Protein AF-A0A3D3A408-F1 (afdb_monomer)

Structure (mmCIF, N/CA/C/O backbone):
data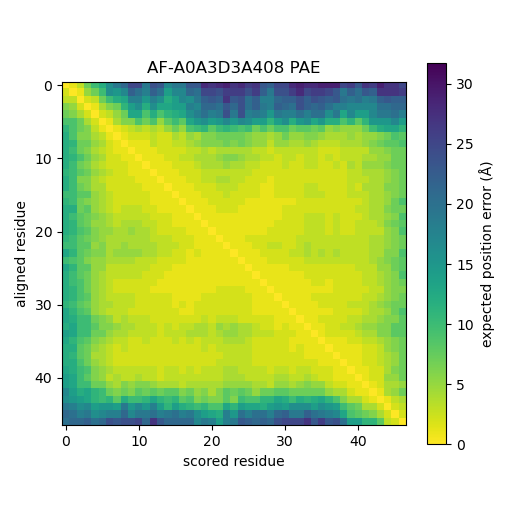_AF-A0A3D3A408-F1
#
_entry.id   AF-A0A3D3A408-F1
#
loop_
_atom_site.group_PDB
_atom_site.id
_atom_site.type_symbol
_atom_site.label_atom_id
_atom_site.label_alt_id
_atom_site.label_comp_id
_atom_site.label_asym_id
_atom_site.label_entity_id
_atom_site.label_seq_id
_atom_site.pdbx_PDB_ins_code
_atom_site.Cartn_x
_atom_site.Cartn_y
_atom_site.Cartn_z
_atom_site.occupancy
_atom_site.B_iso_or_equiv
_atom_site.auth_seq_id
_atom_site.auth_comp_id
_atom_site.auth_asym_id
_atom_site.auth_atom_id
_atom_site.pdbx_PDB_model_num
ATOM 1 N N . MET A 1 1 ? 15.504 -9.337 15.014 1.00 44.12 1 MET A N 1
ATOM 2 C CA . MET A 1 1 ? 14.061 -9.299 15.336 1.00 44.12 1 MET A CA 1
ATOM 3 C C . MET A 1 1 ? 13.345 -10.088 14.251 1.00 44.12 1 MET A C 1
ATOM 5 O O . MET A 1 1 ? 13.544 -9.762 13.090 1.00 44.12 1 MET A O 1
ATOM 9 N N . ALA A 1 2 ? 12.650 -11.177 14.584 1.00 42.16 2 ALA A N 1
ATOM 10 C CA . ALA A 1 2 ? 12.013 -12.035 13.584 1.00 42.16 2 ALA A CA 1
ATOM 11 C C . ALA A 1 2 ? 10.765 -11.346 13.010 1.00 42.16 2 ALA A C 1
ATOM 13 O O . ALA A 1 2 ? 9.857 -10.988 13.757 1.00 42.16 2 ALA A O 1
ATOM 14 N N . THR A 1 3 ? 10.724 -11.149 11.693 1.00 56.22 3 THR A N 1
ATOM 15 C CA . THR A 1 3 ? 9.534 -10.653 10.993 1.00 56.22 3 THR A CA 1
ATOM 16 C C . THR A 1 3 ? 8.562 -11.813 10.826 1.00 56.22 3 THR A C 1
ATOM 18 O O . THR A 1 3 ? 8.633 -12.564 9.856 1.00 56.22 3 THR A O 1
ATOM 21 N N . THR A 1 4 ? 7.668 -12.006 11.793 1.00 60.34 4 THR A N 1
ATOM 22 C CA . THR A 1 4 ? 6.565 -12.960 11.647 1.00 60.34 4 THR A CA 1
ATOM 23 C C . THR A 1 4 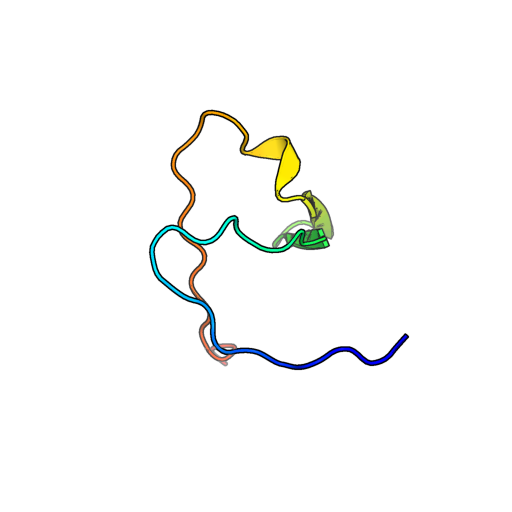? 5.609 -12.433 10.579 1.00 60.34 4 THR A C 1
ATOM 25 O O . THR A 1 4 ? 4.902 -11.451 10.810 1.00 60.34 4 THR A O 1
ATOM 28 N N . ILE A 1 5 ? 5.583 -13.072 9.407 1.00 69.56 5 ILE A N 1
ATOM 29 C CA . ILE A 1 5 ? 4.649 -12.746 8.322 1.00 69.56 5 ILE A CA 1
ATOM 30 C C . ILE A 1 5 ? 3.255 -13.213 8.748 1.00 69.56 5 ILE A C 1
ATOM 32 O O . ILE A 1 5 ? 2.855 -14.349 8.513 1.00 69.56 5 ILE A O 1
ATOM 36 N N . SER A 1 6 ? 2.534 -12.340 9.448 1.00 76.38 6 SER A N 1
ATOM 37 C CA . SER A 1 6 ? 1.124 -12.553 9.763 1.00 76.38 6 SER A CA 1
ATOM 38 C C . SER A 1 6 ? 0.266 -12.050 8.602 1.00 76.38 6 SER A C 1
ATOM 40 O O . SER A 1 6 ? 0.514 -10.944 8.116 1.00 76.38 6 SER A O 1
ATOM 42 N N . PRO A 1 7 ? -0.753 -12.806 8.162 1.00 84.25 7 PRO A N 1
ATOM 43 C CA . PRO A 1 7 ? -1.706 -12.310 7.178 1.00 84.25 7 PRO A CA 1
ATOM 44 C C . PRO A 1 7 ? -2.412 -11.053 7.704 1.00 84.25 7 PRO A C 1
ATOM 46 O O . PRO A 1 7 ? -2.764 -10.982 8.886 1.00 84.25 7 PRO A O 1
ATOM 49 N N . LEU A 1 8 ? -2.611 -10.069 6.821 1.00 88.25 8 LEU A N 1
ATOM 50 C CA . LEU A 1 8 ? -3.309 -8.823 7.145 1.00 88.25 8 LEU A CA 1
ATOM 51 C C . LEU A 1 8 ? -4.757 -9.115 7.547 1.00 88.25 8 LEU A C 1
ATOM 53 O O . LEU A 1 8 ? -5.429 -9.944 6.931 1.00 88.25 8 LEU A O 1
ATOM 57 N N . LYS A 1 9 ? -5.247 -8.414 8.572 1.00 91.12 9 L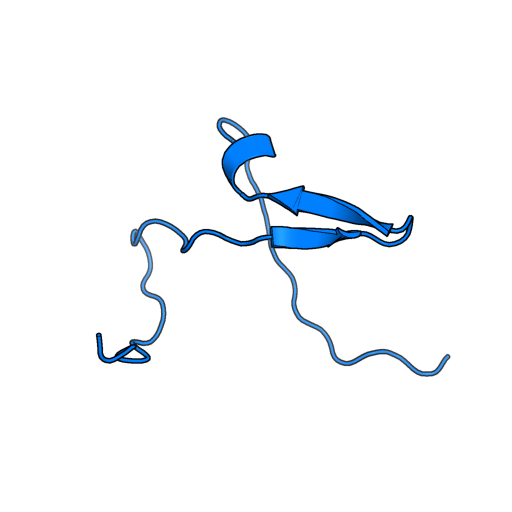YS A N 1
ATOM 58 C CA . LYS A 1 9 ? -6.621 -8.551 9.073 1.00 91.12 9 LYS A CA 1
ATOM 59 C C . LYS A 1 9 ? -7.383 -7.237 8.951 1.00 91.12 9 LYS A C 1
ATOM 61 O O . LYS A 1 9 ? -6.814 -6.158 9.091 1.00 91.12 9 LYS A O 1
ATOM 66 N N . VAL A 1 10 ? -8.694 -7.325 8.736 1.00 93.25 10 VAL A N 1
ATOM 67 C CA . VAL A 1 10 ? -9.578 -6.150 8.742 1.00 93.25 10 VAL A CA 1
ATOM 68 C C . VAL A 1 10 ? -9.507 -5.452 10.103 1.00 93.25 10 VAL A C 1
ATOM 70 O O . VAL A 1 10 ? -9.493 -6.110 11.142 1.00 93.25 10 VAL A O 1
ATOM 73 N N . GLY A 1 11 ? -9.442 -4.118 10.090 1.00 93.19 11 GLY A N 1
ATOM 74 C CA . GLY A 1 11 ? -9.310 -3.291 11.294 1.00 93.19 11 GLY A CA 1
ATOM 75 C C . GLY A 1 11 ? -7.886 -3.202 11.850 1.00 93.19 11 GLY A C 1
ATOM 76 O O . GLY A 1 11 ? -7.629 -2.367 12.714 1.00 93.19 11 GLY A O 1
ATOM 77 N N . GLN A 1 12 ? -6.946 -4.007 11.345 1.00 92.81 12 GLN A N 1
ATOM 78 C CA . GLN A 1 12 ? -5.534 -3.851 11.671 1.00 92.81 12 GLN A CA 1
ATOM 79 C C . GLN A 1 12 ? -5.002 -2.558 11.050 1.00 92.81 12 GLN A C 1
ATOM 81 O O . GLN A 1 12 ? -5.295 -2.241 9.895 1.00 92.81 12 GLN A O 1
ATOM 86 N N . GLN A 1 13 ? -4.179 -1.828 11.802 1.00 91.38 13 GLN A N 1
ATOM 87 C CA . GLN A 1 13 ? -3.437 -0.708 11.239 1.00 91.38 13 GLN A CA 1
ATOM 88 C C . GLN A 1 13 ? -2.538 -1.203 10.099 1.00 91.38 13 GLN A C 1
ATOM 90 O O . GLN A 1 13 ? -1.826 -2.200 10.246 1.00 91.38 13 GLN A O 1
ATOM 95 N N . ALA A 1 14 ? -2.574 -0.500 8.966 1.00 91.44 14 ALA A N 1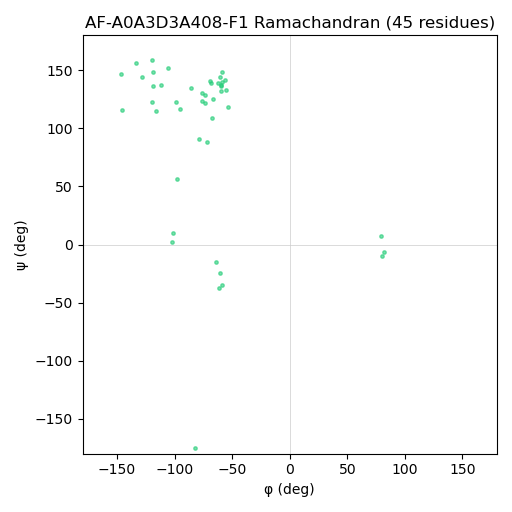
ATOM 96 C CA . ALA A 1 14 ? -1.723 -0.820 7.830 1.00 91.44 14 ALA A CA 1
ATOM 97 C C . ALA A 1 14 ? -0.234 -0.725 8.229 1.00 91.44 14 ALA A C 1
ATOM 99 O O . ALA A 1 14 ? 0.147 0.229 8.918 1.00 91.44 14 ALA A O 1
ATOM 100 N N . PRO A 1 15 ? 0.614 -1.684 7.813 1.00 92.00 15 PRO A N 1
ATOM 101 C CA . PRO A 1 15 ? 2.060 -1.565 7.961 1.00 92.00 15 PRO A CA 1
ATOM 102 C C . PRO A 1 15 ? 2.584 -0.325 7.234 1.00 92.00 15 PRO A C 1
ATOM 104 O O . PRO A 1 15 ? 2.050 0.056 6.190 1.00 92.00 15 PRO A O 1
ATOM 107 N N . SER A 1 16 ? 3.651 0.279 7.757 1.00 94.44 16 SER A N 1
ATOM 108 C CA . SER A 1 16 ? 4.342 1.349 7.042 1.00 94.44 16 SER A CA 1
ATOM 109 C C . SER A 1 16 ? 4.888 0.834 5.708 1.00 94.44 16 SER A C 1
ATOM 111 O O . SER A 1 16 ? 5.339 -0.309 5.595 1.00 94.44 16 SER A O 1
ATOM 113 N N . PHE A 1 17 ? 4.849 1.691 4.690 1.00 93.81 17 PHE A N 1
ATOM 114 C CA . PHE A 1 17 ? 5.475 1.434 3.400 1.00 93.81 17 PHE A CA 1
ATOM 115 C C . PHE A 1 17 ? 6.258 2.659 2.942 1.00 93.81 17 PHE A C 1
ATOM 117 O O . PHE A 1 17 ? 5.971 3.786 3.344 1.00 93.81 17 PHE A O 1
ATOM 124 N N . SER A 1 18 ? 7.239 2.408 2.083 1.00 96.75 18 SER A N 1
ATOM 125 C CA . SER A 1 18 ? 7.984 3.419 1.348 1.00 96.75 18 SER A CA 1
ATOM 126 C C . SER A 1 18 ? 8.321 2.826 -0.012 1.00 96.75 18 SER A C 1
ATOM 128 O O . SER A 1 18 ? 8.987 1.791 -0.080 1.00 96.75 18 SER A O 1
ATOM 130 N N . ALA A 1 19 ? 7.786 3.410 -1.080 1.00 94.88 19 ALA A N 1
ATOM 131 C CA . ALA A 1 19 ? 7.961 2.898 -2.435 1.00 94.88 19 ALA A CA 1
ATOM 132 C C . ALA A 1 19 ? 8.000 4.045 -3.455 1.00 94.88 19 ALA A C 1
ATOM 134 O O . ALA A 1 19 ? 7.313 5.048 -3.253 1.00 94.88 19 ALA A O 1
ATOM 135 N N . PRO A 1 20 ? 8.778 3.918 -4.543 1.00 96.00 20 PRO A N 1
ATOM 136 C CA . PRO A 1 20 ? 8.751 4.892 -5.624 1.00 96.00 20 PRO A CA 1
ATOM 137 C C . PRO A 1 20 ? 7.420 4.827 -6.386 1.00 96.00 20 PRO A C 1
ATOM 139 O O . PRO A 1 20 ? 6.893 3.742 -6.640 1.00 96.00 20 PRO A O 1
ATOM 142 N N . ASP A 1 21 ? 6.896 5.987 -6.772 1.00 93.25 21 ASP A N 1
ATOM 143 C CA . ASP A 1 21 ? 5.808 6.108 -7.742 1.00 93.25 21 ASP A CA 1
ATOM 144 C C . ASP A 1 21 ? 6.321 6.038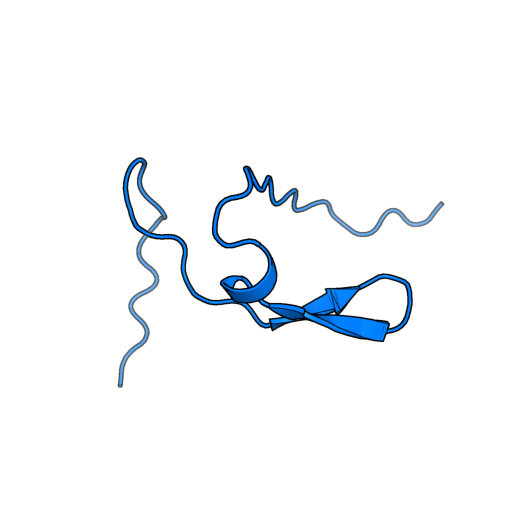 -9.194 1.00 93.25 21 ASP A C 1
ATOM 146 O O . ASP A 1 21 ? 7.510 5.832 -9.455 1.00 93.25 21 ASP A O 1
ATOM 150 N N . GLN A 1 22 ? 5.425 6.234 -10.165 1.00 89.19 22 GLN A N 1
ATOM 151 C CA . GLN A 1 22 ? 5.761 6.200 -11.592 1.00 89.19 22 GLN A CA 1
ATOM 152 C C . GLN A 1 22 ? 6.731 7.304 -12.050 1.00 89.19 22 GLN A C 1
ATOM 154 O O . GLN A 1 22 ? 7.277 7.225 -13.148 1.00 89.19 22 GLN A O 1
ATOM 159 N N . HIS A 1 23 ? 6.937 8.338 -11.237 1.00 95.69 23 HIS A N 1
ATOM 160 C CA . HIS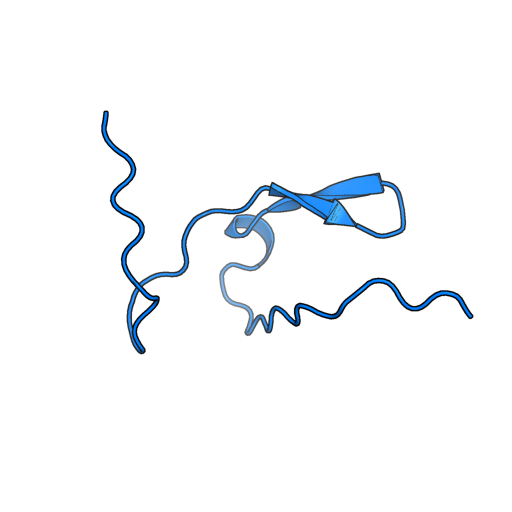 A 1 23 ? 7.875 9.429 -11.489 1.00 95.69 23 HIS A CA 1
ATOM 161 C C . HIS A 1 23 ? 9.167 9.277 -10.671 1.00 95.69 23 HIS A C 1
ATOM 163 O O . HIS A 1 23 ? 10.042 10.136 -10.746 1.00 95.69 23 HIS A O 1
ATOM 169 N N . GLY A 1 24 ? 9.301 8.191 -9.903 1.00 96.06 24 GLY A N 1
ATOM 170 C CA . GLY A 1 24 ? 10.436 7.946 -9.019 1.00 96.06 24 GLY A CA 1
ATOM 171 C C . GLY A 1 24 ? 10.365 8.701 -7.691 1.00 96.06 24 GLY A C 1
ATOM 172 O O . GLY A 1 24 ? 11.328 8.651 -6.927 1.00 96.06 24 GLY A O 1
ATOM 173 N N . ASN A 1 25 ? 9.252 9.374 -7.380 1.00 97.62 25 ASN A N 1
ATOM 174 C CA . ASN A 1 25 ? 9.089 10.011 -6.079 1.00 97.62 25 ASN A CA 1
ATOM 175 C C . ASN A 1 25 ? 8.777 8.945 -5.036 1.00 97.62 25 ASN A C 1
ATOM 177 O O . ASN A 1 25 ? 7.858 8.144 -5.209 1.00 97.62 25 ASN A O 1
ATOM 181 N N . THR A 1 26 ? 9.500 8.957 -3.923 1.00 97.88 26 THR A N 1
ATOM 182 C CA . THR A 1 26 ? 9.179 8.094 -2.788 1.00 97.88 26 THR A CA 1
ATOM 183 C C . THR A 1 26 ? 7.850 8.519 -2.172 1.00 97.88 26 THR A C 1
ATOM 185 O O . THR A 1 26 ? 7.694 9.673 -1.782 1.00 97.88 26 THR A O 1
ATOM 188 N N . ARG A 1 27 ? 6.915 7.574 -2.061 1.00 96.75 27 ARG A N 1
ATOM 189 C CA . ARG A 1 27 ? 5.629 7.730 -1.377 1.00 96.75 27 ARG A CA 1
ATOM 190 C C . ARG A 1 27 ? 5.608 6.862 -0.130 1.00 96.75 27 ARG A C 1
ATOM 192 O O . ARG A 1 27 ? 6.011 5.697 -0.171 1.00 96.75 27 ARG A O 1
ATOM 199 N N . THR A 1 28 ? 5.099 7.420 0.956 1.00 97.62 28 THR A N 1
ATOM 200 C CA . THR A 1 28 ? 4.976 6.774 2.266 1.00 97.62 28 THR A CA 1
ATOM 201 C C . THR A 1 28 ? 3.522 6.704 2.722 1.00 97.62 28 THR A C 1
ATOM 203 O O . THR A 1 28 ? 2.679 7.472 2.261 1.00 97.62 28 THR A O 1
ATOM 206 N N . LEU A 1 29 ? 3.204 5.794 3.648 1.00 96.31 29 LEU A N 1
ATOM 207 C CA . LEU A 1 29 ? 1.850 5.701 4.210 1.00 96.31 29 LEU A CA 1
ATOM 208 C C . LEU A 1 29 ? 1.447 6.996 4.935 1.00 96.31 29 LEU A C 1
ATOM 210 O O . LEU A 1 29 ? 0.291 7.418 4.876 1.00 96.31 29 LEU A O 1
ATOM 214 N N . GLU A 1 30 ? 2.398 7.627 5.620 1.00 96.75 30 GLU A N 1
ATOM 215 C CA . GLU A 1 30 ? 2.202 8.839 6.410 1.00 96.75 30 GLU A CA 1
ATOM 216 C C . GLU A 1 30 ? 1.663 10.014 5.588 1.00 96.75 30 GLU A C 1
ATOM 218 O O . GLU A 1 30 ? 0.850 10.781 6.108 1.00 96.75 30 GLU A O 1
ATOM 223 N N . GLU A 1 31 ? 2.061 10.128 4.319 1.00 96.94 31 GLU A N 1
ATOM 224 C CA . GLU A 1 31 ? 1.595 11.169 3.391 1.00 96.94 31 GLU A CA 1
ATOM 225 C C . GLU A 1 31 ? 0.080 11.128 3.153 1.00 96.94 31 GLU A C 1
ATOM 227 O O . GLU A 1 31 ? -0.521 12.148 2.822 1.00 96.94 31 GLU A O 1
ATOM 232 N N . PHE A 1 32 ? -0.553 9.967 3.339 1.00 95.50 32 PHE A N 1
ATOM 233 C CA . PHE A 1 32 ? -1.978 9.758 3.074 1.00 95.50 32 PHE A CA 1
ATOM 234 C C . PHE A 1 32 ? -2.844 9.784 4.339 1.00 95.50 32 PHE A C 1
ATOM 236 O O . PHE A 1 32 ? -4.030 9.444 4.288 1.00 95.50 32 PHE A O 1
ATOM 243 N N . LYS A 1 33 ? -2.292 10.189 5.491 1.00 94.62 33 LYS A N 1
ATOM 244 C CA . LYS A 1 33 ? -3.063 10.311 6.738 1.00 94.62 33 LYS A CA 1
ATOM 245 C C . LYS A 1 33 ? -4.281 11.221 6.547 1.00 94.62 33 LYS A C 1
ATOM 247 O O . LYS A 1 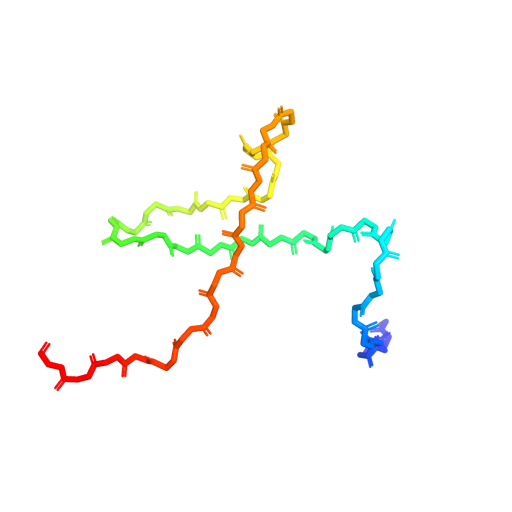33 ? -4.192 12.307 5.986 1.00 94.62 33 LYS A O 1
ATOM 252 N N . GLY A 1 34 ? -5.435 10.759 7.030 1.00 95.25 34 GLY A N 1
ATOM 253 C CA . GLY A 1 34 ? -6.716 11.463 6.892 1.00 95.25 34 GLY A CA 1
ATOM 254 C C . GLY A 1 34 ? -7.424 11.251 5.549 1.00 95.25 34 GLY A C 1
ATOM 255 O O . GLY A 1 34 ? -8.580 11.644 5.417 1.00 95.25 34 GLY A O 1
ATOM 256 N N . SER A 1 35 ? -6.786 10.583 4.584 1.00 95.94 35 SER A N 1
ATOM 257 C CA . SER A 1 35 ? -7.391 10.217 3.301 1.00 95.94 35 SER A CA 1
ATOM 258 C C . SER A 1 35 ? -7.708 8.723 3.238 1.00 95.94 35 SER A C 1
ATOM 260 O O . SER A 1 35 ? -7.044 7.897 3.864 1.00 95.94 35 SER A O 1
ATOM 262 N N . LYS A 1 36 ? -8.726 8.353 2.452 1.00 94.94 36 LYS A N 1
ATOM 263 C CA . LYS A 1 36 ? -8.950 6.946 2.092 1.00 94.94 36 LYS A CA 1
ATOM 264 C C . LYS A 1 36 ? -7.931 6.550 1.022 1.00 94.94 36 LYS A C 1
ATOM 266 O O . LYS A 1 36 ? -7.884 7.180 -0.029 1.00 94.94 36 LYS A O 1
ATOM 271 N N . LEU A 1 37 ? -7.153 5.505 1.289 1.00 95.06 37 LEU A N 1
ATOM 272 C CA . LEU A 1 37 ? -6.137 4.965 0.386 1.00 95.06 37 LEU A CA 1
ATOM 273 C C . LEU A 1 37 ? -6.475 3.512 0.032 1.00 95.06 37 LEU A C 1
ATOM 275 O O . LEU A 1 37 ? -6.820 2.724 0.911 1.00 95.06 37 LEU A O 1
ATOM 279 N N . VAL A 1 38 ? -6.344 3.158 -1.246 1.00 94.81 38 VAL A N 1
ATOM 280 C CA . VAL A 1 38 ? -6.450 1.781 -1.744 1.00 94.81 38 VAL A CA 1
ATOM 281 C C . VAL A 1 38 ? -5.123 1.425 -2.404 1.00 94.81 38 VAL A C 1
ATOM 283 O O . VAL A 1 38 ? -4.690 2.118 -3.320 1.00 94.81 38 VAL A O 1
ATOM 286 N N . LEU A 1 39 ? -4.478 0.355 -1.935 1.00 91.81 39 LEU A N 1
ATOM 287 C CA . LEU A 1 39 ? -3.287 -0.212 -2.568 1.00 91.81 39 LEU A CA 1
ATOM 288 C C . LEU A 1 39 ? -3.706 -1.408 -3.418 1.00 91.81 39 LEU A C 1
ATOM 290 O O . LEU A 1 39 ? -4.300 -2.356 -2.905 1.00 91.81 39 LEU A O 1
ATOM 294 N N . TYR A 1 40 ? -3.392 -1.355 -4.708 1.00 90.38 40 TYR A N 1
ATOM 295 C CA . TYR A 1 40 ? -3.706 -2.415 -5.655 1.00 90.38 40 TYR A CA 1
ATOM 296 C C . TYR A 1 40 ? -2.410 -3.015 -6.200 1.00 90.38 40 TYR A C 1
ATOM 298 O O . TYR A 1 40 ? -1.635 -2.333 -6.868 1.00 90.38 40 TYR A O 1
ATOM 306 N N . PHE A 1 41 ? -2.165 -4.286 -5.885 1.00 87.75 41 PHE A N 1
ATOM 307 C CA . PHE A 1 41 ? -0.999 -5.028 -6.357 1.00 87.75 41 PHE A CA 1
ATOM 308 C C . PHE A 1 41 ? -1.393 -5.813 -7.601 1.00 87.75 41 PHE A C 1
ATOM 310 O O . PHE A 1 41 ? -2.232 -6.709 -7.527 1.00 87.75 41 PHE A O 1
ATOM 317 N N . TYR 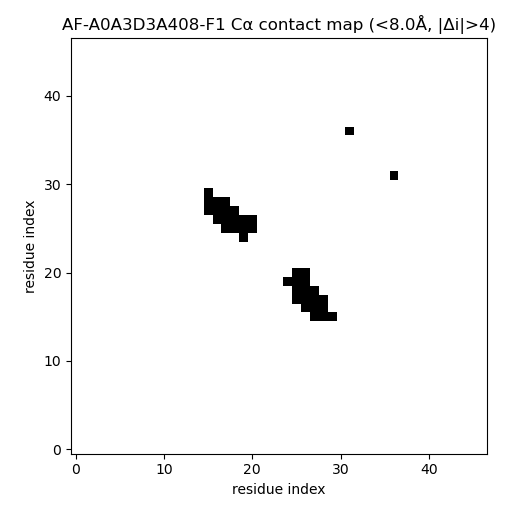A 1 42 ? -0.778 -5.488 -8.731 1.00 87.12 42 TYR A N 1
ATOM 318 C CA . TYR A 1 42 ? -0.966 -6.208 -9.982 1.00 87.12 42 TYR A CA 1
ATOM 319 C C . TYR A 1 42 ? 0.406 -6.590 -10.555 1.00 87.12 42 TYR A C 1
ATOM 321 O O . TYR A 1 42 ? 1.368 -5.835 -10.378 1.00 87.12 42 TYR A O 1
ATOM 329 N N . PRO A 1 43 ? 0.545 -7.768 -11.191 1.00 86.38 43 PRO A N 1
ATOM 330 C CA . PRO A 1 43 ? 1.756 -8.107 -11.928 1.00 86.38 43 PRO A CA 1
ATOM 331 C C . PRO A 1 43 ? 2.031 -7.034 -12.973 1.00 86.38 43 PRO A C 1
ATOM 333 O O . PRO A 1 43 ? 1.095 -6.542 -13.597 1.00 86.38 43 PRO A O 1
ATOM 336 N N . LYS A 1 44 ? 3.305 -6.686 -13.176 1.00 78.44 44 LYS A N 1
ATOM 337 C CA . LYS A 1 44 ? 3.682 -5.756 -14.239 1.00 78.44 44 LYS A CA 1
ATOM 338 C C . LYS A 1 44 ? 3.105 -6.260 -15.561 1.00 78.44 44 LYS A C 1
ATOM 340 O O . LYS A 1 44 ? 3.462 -7.351 -16.005 1.00 78.44 44 LYS A O 1
ATOM 345 N N . ASP A 1 45 ? 2.235 -5.457 -16.156 1.00 77.44 45 ASP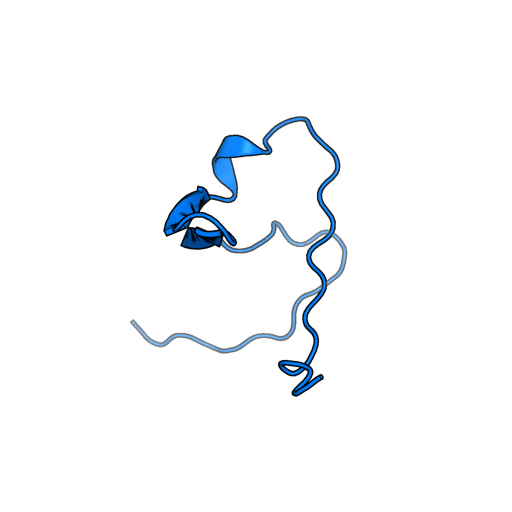 A N 1
ATOM 346 C CA . ASP A 1 45 ? 1.735 -5.723 -17.493 1.00 77.44 45 ASP A CA 1
ATOM 347 C C . ASP A 1 45 ? 2.858 -5.405 -18.492 1.00 77.44 45 ASP A C 1
ATOM 349 O O . ASP A 1 45 ? 3.504 -4.358 -18.396 1.00 77.44 45 ASP A O 1
ATOM 353 N N . ASN A 1 46 ? 3.162 -6.340 -19.391 1.00 65.12 46 ASN A N 1
ATOM 354 C CA . ASN A 1 46 ? 4.155 -6.151 -20.456 1.00 65.12 46 ASN A CA 1
ATOM 355 C C . ASN A 1 46 ? 3.430 -5.777 -21.758 1.00 65.12 46 ASN A C 1
ATOM 357 O O . ASN A 1 46 ? 3.570 -6.474 -22.764 1.00 65.12 46 ASN A O 1
ATOM 361 N N . THR A 1 47 ? 2.637 -4.709 -21.722 1.00 59.47 47 THR A N 1
ATOM 362 C CA . THR A 1 47 ? 1.983 -4.118 -22.902 1.00 59.47 47 THR A CA 1
ATOM 363 C C . THR A 1 47 ? 2.574 -2.763 -23.227 1.00 59.47 47 THR A C 1
ATOM 365 O O . THR A 1 47 ? 2.760 -1.981 -22.265 1.00 59.47 47 THR A O 1
#

Secondary structure (DSSP, 8-state):
-----PPP-TTSPPPP-EEE-TTS-EEEGGGGTTS-------PPP--

Sequence (47 aa):
MATTISPLKVGQQAPSFSAPDQHGNTRTLEEFKGSKLVLYFYPKDNT

pLDDT: mean 86.95, std 14.06, range [42.16, 97.88]

Mean predicted aligned error: 6.18 Å

Foldseek 3Di:
DDDDPDDDDPPDDDDWDWDADPVGDTDIPVVQPPHDDDDDDDPDDPD

Radius of gyration: 13.54 Å; Cα contacts (8 Å, |Δi|>4): 19; chains: 1; bounding box: 24×24×38 Å

Solvent-accessible surface area (backbone atoms only — not comparable to full-atom values): 3607 Å² total; per-residue (Å²): 135,86,84,77,88,68,82,89,54,92,90,57,82,78,78,84,52,76,46,65,49,100,85,63,50,78,45,47,55,74,82,45,67,97,55,93,82,86,88,82,90,72,80,86,78,93,122

Nearest PDB structures (foldseek):
  6zjy-assembly1_5  TM=3.684E-01  e=7.473E+00  Thermus thermophilus
  8i9p-assembly1_CC  TM=2.994E-01  e=8.004E+00  Thermochaetoides thermophila DSM 1495